Protein AF-A0A183HFD1-F1 (afdb_monomer_lite)

Secondary structure (DSSP, 8-state):
-EEEEEEETTEEEEEEEEEE----HHHHHHHTT--HHHHHHHHHHHHHHHHTSPSS-------SS--TT---HHHHHHHHHHHTT--------

Organism: NCBI:txid387005

Sequence (93 aa):
FRYVSRLSIRNSASHVILGTQQYKPTEFATNITLNLDNAWGILRCIIDHCMNQPPGKYLLLKDPNKDKNDKSELSRYLYDLLMYDVALHHFDI

InterPro domains:
  IPR007783 Eukaryotic translation initiation factor 3 subunit D [PF05091] (3-67)
  IPR007783 Eukaryotic translation initiation factor 3 subunit D [PTHR12399] (3-67)

Radius of gyration: 18.75 Å; chains: 1; bounding box: 41×29×45 Å

Foldseek 3Di:
DWDKDAPDPPDPPHIDTPDDDDDDPVVVCVVLPNDPVLVVVLVVVVVVVVVPDDDDDDDDDDDPPDDLPDCDPVVVSVSVVCVVRPPDPDDDD

pLDDT: mean 74.59, std 19.36, range [29.72, 95.31]

Structure (mmCIF, N/CA/C/O backbone):
data_AF-A0A183HFD1-F1
#
_entry.id   AF-A0A183HFD1-F1
#
loop_
_atom_site.group_PDB
_atom_site.id
_atom_site.type_symbol
_atom_site.label_atom_id
_atom_site.label_alt_id
_atom_site.label_comp_id
_atom_site.label_asym_id
_atom_site.label_entity_id
_atom_site.label_seq_id
_atom_site.pdbx_PDB_ins_code
_atom_site.Cartn_x
_atom_site.Cartn_y
_atom_site.Cartn_z
_atom_site.occupancy
_atom_site.B_iso_or_equiv
_atom_site.auth_seq_id
_atom_site.auth_comp_id
_atom_site.auth_asym_id
_atom_site.auth_atom_id
_atom_site.pdbx_PDB_model_num
ATOM 1 N N . PHE A 1 1 ? 10.853 0.651 -6.200 1.00 88.38 1 PHE A N 1
ATOM 2 C CA . PHE A 1 1 ? 10.284 0.008 -7.398 1.00 88.38 1 PHE A CA 1
ATOM 3 C C . PHE A 1 1 ? 11.374 -0.500 -8.321 1.00 88.38 1 PHE A C 1
ATOM 5 O O . PHE A 1 1 ? 12.461 0.069 -8.357 1.00 88.38 1 PHE A O 1
ATOM 12 N N . ARG A 1 2 ? 11.102 -1.593 -9.035 1.00 90.00 2 ARG A N 1
ATOM 13 C CA . ARG A 1 2 ? 11.941 -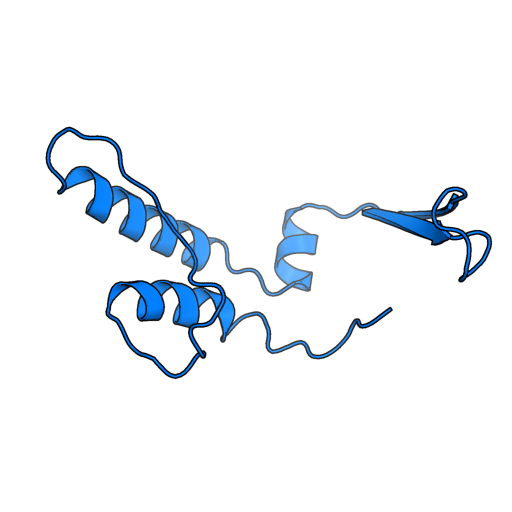2.082 -10.133 1.00 90.00 2 ARG A CA 1
ATOM 14 C C . ARG A 1 2 ? 11.087 -2.102 -11.388 1.00 90.00 2 ARG A C 1
ATOM 16 O O . ARG A 1 2 ? 9.981 -2.628 -11.344 1.00 90.00 2 ARG A O 1
ATOM 23 N N . TYR A 1 3 ? 11.607 -1.538 -12.465 1.00 93.88 3 TYR A N 1
ATOM 24 C CA . TYR A 1 3 ? 10.945 -1.539 -13.761 1.00 93.88 3 TYR A CA 1
ATOM 25 C C . TYR A 1 3 ? 11.430 -2.761 -14.532 1.00 93.88 3 TYR A C 1
ATOM 27 O O . TYR A 1 3 ? 12.631 -2.907 -14.772 1.00 93.88 3 TYR A O 1
ATOM 35 N N . VAL A 1 4 ? 10.512 -3.667 -14.860 1.00 93.56 4 VAL A N 1
ATOM 36 C CA . VAL A 1 4 ? 10.806 -4.928 -15.547 1.00 93.56 4 VAL A CA 1
ATOM 37 C C . VAL A 1 4 ? 9.987 -4.968 -16.823 1.00 93.56 4 VAL A C 1
ATOM 39 O O . VAL A 1 4 ? 8.783 -4.739 -16.784 1.00 93.56 4 VAL A O 1
ATOM 42 N N . SER A 1 5 ? 10.636 -5.272 -17.943 1.00 93.56 5 SER A N 1
ATOM 43 C CA . SER A 1 5 ? 9.970 -5.433 -19.234 1.00 93.56 5 SER A CA 1
ATOM 44 C C . SER A 1 5 ? 10.280 -6.795 -19.840 1.00 93.56 5 SER A C 1
ATOM 46 O O . SER A 1 5 ? 11.263 -7.451 -19.489 1.00 93.56 5 SER A O 1
ATOM 48 N N . ARG A 1 6 ? 9.415 -7.244 -20.746 1.00 94.38 6 ARG A N 1
ATOM 49 C CA . ARG A 1 6 ? 9.612 -8.474 -21.517 1.00 94.38 6 ARG A CA 1
ATOM 50 C C . ARG A 1 6 ? 10.640 -8.230 -22.615 1.00 94.38 6 ARG A C 1
ATOM 52 O O . ARG A 1 6 ? 10.642 -7.170 -23.231 1.00 94.38 6 ARG A O 1
ATOM 59 N N . LEU A 1 7 ? 11.472 -9.231 -22.907 1.00 90.56 7 LEU A N 1
ATOM 60 C CA . LEU A 1 7 ? 12.420 -9.154 -24.030 1.00 90.56 7 LEU A CA 1
ATOM 61 C C . LEU A 1 7 ? 11.713 -9.170 -25.392 1.00 90.56 7 LEU A C 1
ATOM 63 O O . LEU A 1 7 ? 12.188 -8.576 -26.352 1.00 90.56 7 LEU A O 1
ATOM 67 N N . SER A 1 8 ? 10.579 -9.863 -25.482 1.00 91.50 8 SER A N 1
ATOM 68 C CA . SER A 1 8 ? 9.723 -9.883 -26.664 1.00 91.50 8 SER A CA 1
ATOM 69 C C . SER A 1 8 ? 8.270 -9.832 -26.222 1.00 91.50 8 SER A C 1
ATOM 71 O O . SER A 1 8 ? 7.876 -10.537 -25.296 1.00 91.50 8 SER A O 1
ATOM 73 N N . ILE A 1 9 ? 7.456 -9.041 -26.920 1.00 87.19 9 ILE A N 1
ATOM 74 C CA . ILE A 1 9 ? 6.033 -8.832 -26.603 1.00 87.19 9 ILE A CA 1
ATOM 75 C C . ILE A 1 9 ? 5.265 -10.167 -26.586 1.00 87.19 9 ILE A C 1
ATOM 77 O O . ILE A 1 9 ? 4.327 -10.346 -25.815 1.00 87.19 9 ILE A O 1
ATOM 81 N N . ARG A 1 10 ? 5.696 -11.137 -27.403 1.00 89.19 10 ARG A N 1
ATOM 82 C CA . ARG A 1 10 ? 5.046 -12.449 -27.547 1.00 89.19 10 ARG A CA 1
ATOM 83 C C . ARG A 1 10 ? 5.564 -13.513 -26.576 1.00 89.19 10 ARG A C 1
ATOM 85 O O . ARG A 1 10 ? 4.940 -14.560 -26.460 1.00 89.19 10 ARG A O 1
ATOM 92 N N . ASN A 1 11 ? 6.689 -13.274 -25.901 1.00 88.12 11 ASN A N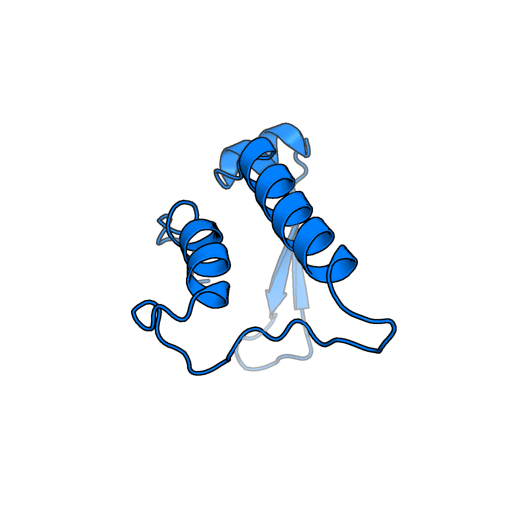 1
ATOM 93 C CA . ASN A 1 11 ? 7.310 -14.249 -25.008 1.00 88.12 11 ASN A CA 1
ATOM 94 C C . ASN A 1 11 ? 7.235 -13.773 -23.550 1.00 88.12 11 ASN A C 1
ATOM 9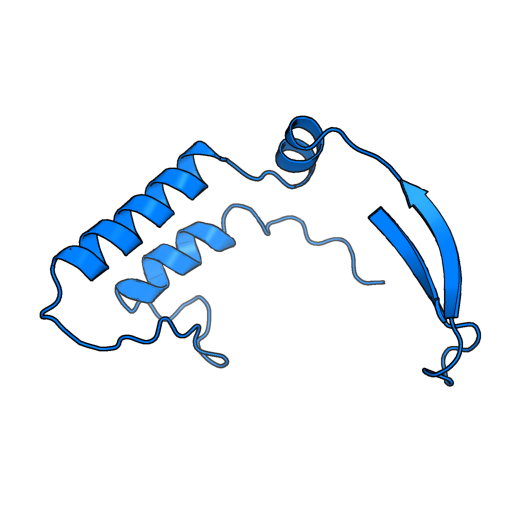6 O O . ASN A 1 11 ? 7.895 -12.812 -23.164 1.00 88.12 11 ASN A O 1
ATOM 100 N N . SER A 1 12 ? 6.453 -14.474 -22.729 1.00 88.69 12 SER A N 1
ATOM 101 C CA . SER A 1 12 ? 6.309 -14.193 -21.297 1.00 88.69 12 SER A CA 1
ATOM 102 C C . SER A 1 12 ? 7.398 -14.813 -20.425 1.00 88.69 12 SER A C 1
ATOM 104 O O . SER A 1 12 ? 7.404 -14.569 -19.226 1.00 88.69 12 SER A O 1
ATOM 106 N N . ALA A 1 13 ? 8.282 -15.650 -20.969 1.00 91.62 13 ALA A N 1
ATOM 107 C CA . ALA A 1 13 ? 9.280 -16.354 -20.165 1.00 91.62 13 ALA A CA 1
ATOM 108 C C . ALA A 1 13 ? 10.539 -15.513 -19.908 1.00 91.62 13 ALA A C 1
ATOM 110 O O . ALA A 1 13 ? 11.255 -15.752 -18.938 1.00 91.62 13 ALA A O 1
ATOM 111 N N . SER A 1 14 ? 10.821 -14.523 -20.757 1.00 91.75 14 SER A N 1
ATOM 112 C CA . SER A 1 14 ? 12.094 -13.799 -20.732 1.00 91.75 14 SER A CA 1
ATOM 113 C C . SER A 1 14 ? 11.899 -12.311 -20.437 1.00 91.75 14 SER A C 1
ATOM 115 O O . SER A 1 14 ? 11.232 -11.603 -21.193 1.00 91.75 14 SER A O 1
ATOM 117 N N . HIS A 1 15 ? 12.520 -11.833 -19.353 1.00 94.31 15 HIS A N 1
ATOM 118 C CA . HIS A 1 15 ? 12.379 -10.469 -18.838 1.00 94.31 15 HIS A CA 1
ATOM 119 C C . HIS A 1 15 ? 13.736 -9.801 -18.586 1.00 94.31 15 HIS A C 1
ATOM 121 O O . HIS A 1 15 ? 14.719 -10.473 -18.278 1.00 94.31 15 HIS A O 1
ATOM 127 N N . VAL A 1 16 ? 13.764 -8.471 -18.677 1.00 94.00 16 VAL A N 1
ATOM 128 C CA . VAL A 1 16 ? 14.924 -7.614 -18.409 1.00 94.00 16 VAL A CA 1
ATOM 129 C C . VAL A 1 16 ? 14.555 -6.505 -17.423 1.00 94.00 16 VAL A C 1
ATOM 131 O O . VAL A 1 16 ? 13.442 -5.978 -17.445 1.00 94.00 16 VAL A O 1
ATOM 134 N N . ILE A 1 17 ? 15.493 -6.151 -16.543 1.00 94.81 17 ILE A N 1
ATOM 135 C CA . ILE A 1 17 ? 15.345 -5.036 -15.602 1.00 94.81 17 ILE A CA 1
ATOM 136 C C . ILE A 1 17 ? 15.814 -3.761 -16.302 1.00 94.81 17 ILE A C 1
ATOM 138 O O . ILE A 1 17 ? 16.973 -3.663 -16.692 1.00 94.81 17 ILE A O 1
ATOM 142 N N . LEU A 1 18 ? 14.918 -2.787 -16.438 1.00 94.94 18 LEU A N 1
ATOM 143 C CA . LEU A 1 18 ? 15.203 -1.493 -17.063 1.00 94.94 18 LEU A CA 1
ATOM 144 C C . LEU A 1 18 ? 15.809 -0.494 -16.073 1.00 94.94 18 LEU A C 1
ATOM 146 O O . LEU A 1 18 ? 16.531 0.417 -16.462 1.00 94.94 18 LEU A O 1
ATOM 150 N N . GLY A 1 19 ? 15.524 -0.666 -14.784 1.00 95.00 19 GLY A N 1
ATOM 151 C CA . GLY A 1 19 ? 16.064 0.189 -13.740 1.00 95.00 19 GLY A CA 1
ATOM 152 C C . GLY A 1 19 ? 15.389 -0.016 -12.393 1.00 95.00 19 GLY A C 1
ATOM 153 O O . GLY A 1 19 ? 14.442 -0.797 -12.241 1.00 95.00 19 GLY A O 1
ATOM 154 N N . THR A 1 20 ? 15.883 0.709 -11.395 1.00 95.31 20 THR A N 1
ATOM 155 C CA . THR A 1 20 ? 15.349 0.692 -10.032 1.00 95.31 20 THR A CA 1
ATOM 156 C C . THR A 1 20 ? 15.172 2.107 -9.517 1.00 95.31 20 THR A C 1
ATOM 158 O O . THR A 1 20 ? 16.030 2.954 -9.744 1.00 95.31 20 THR A O 1
ATOM 161 N N . GLN A 1 21 ? 14.100 2.342 -8.772 1.00 94.25 21 GLN A N 1
ATOM 162 C CA . GLN A 1 21 ? 13.800 3.628 -8.161 1.00 94.25 21 GLN A CA 1
ATOM 163 C C . GLN A 1 21 ? 13.500 3.454 -6.679 1.00 94.25 21 GLN A C 1
ATOM 165 O O . GLN A 1 21 ? 12.790 2.524 -6.283 1.00 94.25 21 GLN A O 1
ATOM 170 N N . GLN A 1 22 ? 14.044 4.343 -5.859 1.00 93.44 22 GLN A N 1
ATOM 171 C CA . GLN A 1 22 ? 13.841 4.359 -4.416 1.00 93.44 22 GLN A CA 1
ATOM 172 C C . GLN A 1 22 ? 13.105 5.637 -4.024 1.00 93.44 22 GLN A C 1
ATOM 174 O O . GLN A 1 22 ? 13.392 6.706 -4.551 1.00 93.44 22 GLN A O 1
ATOM 179 N N . TYR A 1 23 ? 12.165 5.500 -3.097 1.00 91.44 23 TYR A N 1
ATOM 180 C CA . TYR A 1 23 ? 11.407 6.598 -2.512 1.00 91.44 23 TYR A CA 1
ATOM 181 C C . TYR A 1 23 ? 11.352 6.401 -1.008 1.00 91.44 23 TYR A C 1
ATOM 183 O O . TYR A 1 23 ? 11.330 5.257 -0.537 1.00 91.44 23 TYR A O 1
ATOM 191 N N . LYS A 1 24 ? 11.267 7.496 -0.250 1.00 93.19 24 LYS A N 1
ATOM 192 C CA . LYS A 1 24 ? 10.840 7.381 1.142 1.00 93.19 24 LYS A CA 1
ATOM 193 C C . LYS A 1 24 ? 9.357 6.991 1.161 1.00 93.19 24 LYS A C 1
ATOM 195 O O . LYS A 1 24 ? 8.588 7.557 0.384 1.00 93.19 24 LYS A O 1
ATOM 200 N N . PRO A 1 25 ? 8.924 6.061 2.029 1.00 89.75 25 PRO A N 1
ATOM 201 C CA . PRO A 1 25 ? 7.531 5.612 2.055 1.00 89.75 25 PRO A CA 1
ATOM 202 C C . PRO A 1 25 ? 6.513 6.744 2.241 1.00 89.75 25 PRO A C 1
ATOM 204 O O . PRO A 1 25 ? 5.453 6.719 1.627 1.00 89.75 25 PRO A O 1
ATOM 207 N N . THR A 1 26 ? 6.856 7.757 3.037 1.00 89.06 26 THR A N 1
ATOM 208 C CA . THR A 1 26 ? 6.010 8.934 3.274 1.00 89.06 26 THR A CA 1
ATOM 209 C C . THR A 1 26 ? 5.831 9.781 2.017 1.00 89.06 26 THR A C 1
ATOM 211 O O . THR A 1 26 ? 4.714 10.142 1.674 1.00 89.06 26 THR A O 1
ATOM 214 N N . GLU A 1 27 ? 6.917 10.045 1.290 1.00 89.69 27 GLU A N 1
ATOM 215 C CA . GLU A 1 27 ? 6.892 10.788 0.025 1.00 89.69 27 GLU A CA 1
ATOM 216 C C . GLU A 1 27 ? 6.122 10.011 -1.052 1.00 89.69 27 GLU A C 1
ATOM 218 O O . GLU A 1 27 ? 5.366 10.590 -1.829 1.00 89.69 27 GLU A O 1
ATOM 223 N N . PHE A 1 28 ? 6.277 8.685 -1.083 1.00 88.31 28 PHE A N 1
ATOM 224 C CA . PHE A 1 28 ? 5.539 7.839 -2.012 1.00 88.31 28 PHE A CA 1
ATOM 225 C C . PHE A 1 28 ? 4.033 7.835 -1.728 1.00 88.31 28 PHE A C 1
ATOM 227 O O . PHE A 1 28 ? 3.263 7.948 -2.676 1.00 88.31 28 PHE A O 1
ATOM 234 N N . ALA A 1 29 ? 3.620 7.765 -0.456 1.00 86.19 29 ALA A N 1
ATOM 235 C CA . ALA A 1 29 ? 2.211 7.844 -0.068 1.00 86.19 29 ALA A CA 1
ATOM 236 C C . ALA A 1 29 ? 1.561 9.138 -0.580 1.00 86.19 29 ALA A C 1
ATOM 238 O O . ALA A 1 29 ? 0.513 9.082 -1.216 1.00 86.19 29 ALA A O 1
ATOM 239 N N . THR A 1 30 ? 2.234 10.280 -0.413 1.00 88.44 30 THR A N 1
ATOM 240 C CA . THR A 1 30 ? 1.767 11.563 -0.954 1.00 88.44 30 THR A CA 1
ATOM 241 C C . THR A 1 30 ? 1.677 11.557 -2.482 1.00 88.44 30 THR A C 1
ATOM 243 O O . THR A 1 30 ? 0.705 12.065 -3.031 1.00 88.44 30 THR A O 1
ATOM 246 N N . ASN A 1 31 ? 2.648 10.963 -3.186 1.00 86.06 31 ASN A N 1
ATOM 247 C CA . ASN A 1 31 ? 2.650 10.911 -4.656 1.00 86.06 31 ASN A CA 1
ATOM 248 C C . ASN A 1 31 ? 1.488 10.095 -5.240 1.00 86.06 31 ASN A C 1
ATOM 250 O O . ASN A 1 31 ? 1.048 10.377 -6.351 1.00 86.06 31 ASN A O 1
ATOM 254 N N . ILE A 1 32 ? 0.997 9.092 -4.508 1.00 88.25 32 ILE A N 1
ATOM 255 C CA . ILE A 1 32 ? -0.185 8.307 -4.895 1.00 88.25 32 ILE A CA 1
ATOM 256 C C . ILE A 1 32 ? -1.476 8.834 -4.249 1.00 88.25 32 ILE A C 1
ATOM 258 O O . ILE A 1 32 ? -2.497 8.161 -4.313 1.00 88.25 32 ILE A O 1
ATOM 262 N N . THR A 1 33 ? -1.426 10.017 -3.625 1.00 86.81 33 THR A N 1
ATOM 263 C CA . THR A 1 33 ? -2.541 10.678 -2.916 1.00 86.81 33 THR A CA 1
ATOM 264 C C . THR A 1 33 ? -3.072 9.901 -1.698 1.00 86.81 33 THR A C 1
ATOM 266 O O . THR A 1 33 ? -4.027 10.318 -1.061 1.00 86.81 33 THR A O 1
ATOM 269 N N . LEU A 1 34 ? -2.386 8.842 -1.255 1.00 81.25 34 LEU A N 1
ATOM 270 C CA . LEU A 1 34 ? -2.832 8.017 -0.133 1.00 81.25 34 LEU A CA 1
ATOM 271 C C . LEU A 1 34 ? -2.882 8.812 1.180 1.00 81.25 34 LEU A C 1
ATOM 273 O O . LEU A 1 34 ? -1.849 9.174 1.752 1.00 81.25 34 LEU A O 1
ATOM 277 N N . ASN A 1 35 ? -4.090 8.981 1.717 1.00 83.06 35 ASN A N 1
ATOM 278 C CA . ASN A 1 35 ? -4.305 9.567 3.036 1.00 83.06 35 ASN A CA 1
ATOM 279 C C . ASN A 1 35 ? -4.265 8.491 4.141 1.00 83.06 35 ASN A C 1
ATOM 281 O O . ASN A 1 35 ? -5.154 7.642 4.246 1.00 83.06 35 ASN A O 1
ATOM 285 N N . LEU A 1 36 ? -3.240 8.550 4.999 1.00 81.69 36 LEU A N 1
ATOM 286 C CA . LEU A 1 36 ? -3.045 7.587 6.089 1.00 81.69 36 LEU A CA 1
ATOM 287 C C . LEU A 1 36 ? -4.129 7.669 7.170 1.00 81.69 36 LEU A C 1
ATOM 289 O O . LEU A 1 36 ? -4.520 6.628 7.694 1.00 81.69 36 LEU A O 1
ATOM 293 N N . ASP A 1 37 ? -4.645 8.858 7.481 1.00 85.25 37 ASP A N 1
ATOM 294 C CA . ASP A 1 37 ? -5.712 9.016 8.476 1.00 85.25 37 ASP A CA 1
ATOM 295 C C . ASP A 1 37 ? -7.008 8.362 7.985 1.00 85.25 37 ASP A C 1
ATOM 297 O O . ASP A 1 37 ? -7.681 7.658 8.740 1.00 85.25 37 ASP A O 1
ATOM 301 N N . ASN A 1 38 ? -7.311 8.513 6.690 1.00 79.25 38 ASN A N 1
ATOM 302 C CA . ASN A 1 38 ? -8.436 7.830 6.052 1.00 79.25 38 ASN A CA 1
ATOM 303 C C . ASN A 1 38 ? -8.255 6.301 6.088 1.00 79.25 38 ASN A C 1
ATOM 305 O O . ASN A 1 38 ? -9.150 5.568 6.513 1.00 79.25 38 ASN A O 1
ATOM 309 N N . ALA A 1 39 ? -7.064 5.811 5.726 1.00 79.00 39 ALA A N 1
ATOM 310 C CA . ALA A 1 39 ? -6.752 4.383 5.757 1.00 79.00 39 ALA A CA 1
ATOM 311 C C . ALA A 1 39 ? -6.911 3.777 7.167 1.00 79.00 39 ALA A C 1
ATOM 313 O O . ALA A 1 39 ? -7.501 2.703 7.322 1.00 79.00 39 ALA A O 1
ATOM 314 N N . TRP A 1 40 ? -6.447 4.479 8.206 1.00 84.50 40 TRP A N 1
ATOM 315 C CA . TRP A 1 40 ? -6.629 4.063 9.600 1.00 84.50 40 TRP A CA 1
ATOM 316 C C . TRP A 1 40 ? -8.087 4.128 10.059 1.00 84.50 40 TRP A C 1
ATOM 318 O O . TRP A 1 40 ? -8.533 3.235 10.785 1.00 84.50 40 TRP A O 1
ATOM 328 N N . GLY A 1 41 ? -8.841 5.142 9.625 1.00 82.69 41 GLY A N 1
ATOM 329 C CA . GLY A 1 41 ? -10.271 5.264 9.910 1.00 82.69 41 GLY A CA 1
ATOM 330 C C . GLY A 1 41 ? -11.068 4.073 9.378 1.00 82.69 41 GLY A C 1
ATOM 331 O O . GLY A 1 41 ? -11.878 3.485 10.098 1.00 82.69 41 GLY A O 1
ATOM 332 N N . ILE A 1 42 ? -10.778 3.644 8.151 1.00 78.38 42 ILE A N 1
ATOM 333 C CA . ILE A 1 42 ? -11.461 2.500 7.539 1.00 78.38 42 ILE A CA 1
ATOM 334 C C . ILE A 1 42 ? -11.046 1.184 8.187 1.00 78.38 42 ILE A C 1
ATOM 336 O O . ILE A 1 42 ? -11.900 0.339 8.458 1.00 78.38 42 ILE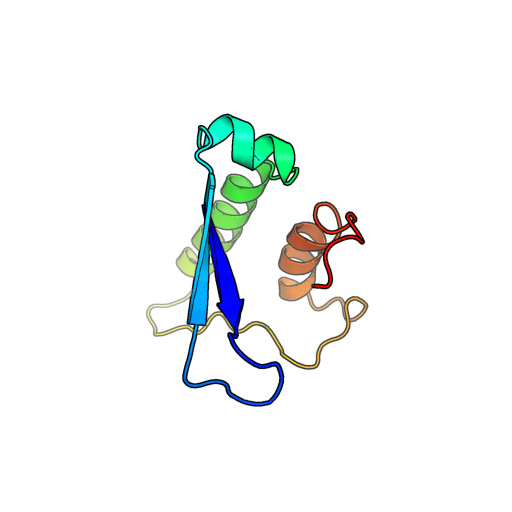 A O 1
ATOM 340 N N . LEU A 1 43 ? -9.761 1.019 8.508 1.00 82.38 43 LEU A N 1
ATOM 341 C CA . LEU A 1 43 ? -9.303 -0.150 9.253 1.00 82.38 43 LEU A CA 1
ATOM 342 C C . LEU A 1 43 ? -10.046 -0.281 10.589 1.00 82.38 43 LEU A C 1
ATOM 344 O O . LEU A 1 43 ? -10.497 -1.372 10.935 1.00 82.38 43 LEU A O 1
ATOM 348 N N . ARG A 1 44 ? -10.208 0.827 11.321 1.00 85.06 44 ARG A N 1
ATOM 349 C CA . ARG A 1 44 ? -10.962 0.837 12.577 1.00 85.06 44 ARG A CA 1
ATOM 350 C C . ARG A 1 44 ? -12.419 0.440 12.369 1.00 85.06 44 ARG A C 1
ATOM 352 O O . ARG A 1 44 ? -12.896 -0.425 13.090 1.00 85.06 44 ARG A O 1
ATOM 359 N N . CYS A 1 45 ? -13.076 0.973 11.340 1.00 83.75 45 CYS A N 1
ATOM 360 C CA . CYS A 1 45 ? -14.447 0.594 10.994 1.00 83.75 45 CYS A CA 1
ATOM 361 C C . CYS A 1 45 ? -14.596 -0.924 10.761 1.00 83.75 45 CYS A C 1
ATOM 363 O O . CYS A 1 45 ? -15.519 -1.544 11.291 1.00 83.75 45 CYS A O 1
ATOM 365 N N . ILE A 1 46 ? -13.659 -1.545 10.036 1.00 80.75 46 ILE A N 1
ATOM 366 C CA . ILE A 1 46 ? -13.664 -2.998 9.797 1.00 80.75 46 ILE A CA 1
ATOM 367 C C . ILE A 1 46 ? -13.435 -3.774 11.101 1.00 80.75 46 ILE A C 1
ATOM 369 O O . ILE A 1 46 ? -14.126 -4.758 11.359 1.00 80.75 46 ILE A O 1
ATOM 373 N N . ILE A 1 47 ? -12.481 -3.344 11.933 1.00 85.06 47 ILE A N 1
ATOM 374 C CA . ILE A 1 47 ? -12.195 -3.993 13.221 1.00 85.06 47 ILE A CA 1
ATOM 375 C C . ILE A 1 47 ? -13.418 -3.930 14.136 1.00 85.06 47 ILE A C 1
ATOM 377 O O . ILE A 1 47 ? -13.816 -4.958 14.681 1.00 85.06 47 ILE A O 1
ATOM 381 N N . ASP A 1 48 ? -14.031 -2.756 14.271 1.00 83.12 48 ASP A N 1
ATOM 382 C CA . ASP A 1 48 ? -15.209 -2.556 15.111 1.00 83.12 48 ASP A CA 1
ATOM 383 C C . ASP A 1 48 ? -16.377 -3.424 14.613 1.00 83.12 48 ASP A C 1
ATOM 385 O O . ASP A 1 48 ? -17.081 -4.045 15.410 1.00 83.12 48 ASP A O 1
ATOM 389 N N . HIS A 1 49 ? -16.543 -3.563 13.293 1.00 80.81 49 HIS A N 1
ATOM 390 C CA . HIS A 1 49 ? -17.529 -4.474 12.716 1.00 80.81 49 HIS A CA 1
ATOM 391 C C . HIS A 1 49 ? -17.255 -5.939 13.081 1.00 80.81 49 HIS A C 1
ATOM 393 O O . HIS A 1 49 ? -18.171 -6.629 13.526 1.00 80.81 49 HIS A O 1
ATOM 399 N N . CYS A 1 50 ? -16.010 -6.404 12.939 1.00 81.69 50 CYS A N 1
ATOM 400 C CA . CYS A 1 50 ? -15.606 -7.772 13.272 1.00 81.69 50 CYS A CA 1
ATOM 401 C C . CYS A 1 50 ? -15.752 -8.087 14.768 1.00 81.69 50 CYS A C 1
ATOM 403 O O . CYS A 1 50 ? -16.154 -9.194 15.114 1.00 81.69 50 CYS A O 1
ATOM 405 N N . MET A 1 51 ? -15.457 -7.128 15.651 1.00 87.94 51 MET A N 1
ATOM 406 C CA . MET A 1 51 ? -15.585 -7.297 17.105 1.00 87.94 51 MET A CA 1
ATOM 407 C C . MET A 1 51 ? -17.041 -7.434 17.562 1.00 87.94 51 MET A C 1
ATOM 409 O O . MET A 1 51 ? -17.308 -8.073 18.576 1.00 87.94 51 MET A O 1
ATOM 413 N N . ASN A 1 52 ? -17.981 -6.865 16.805 1.00 87.38 52 ASN A N 1
ATOM 414 C CA . ASN A 1 52 ? -19.413 -6.985 17.072 1.00 87.38 52 ASN A CA 1
ATOM 415 C C . ASN A 1 52 ? -20.020 -8.308 16.571 1.00 87.38 52 ASN A C 1
ATOM 417 O O . ASN A 1 52 ? -21.182 -8.589 16.863 1.00 87.38 52 ASN A O 1
ATOM 421 N N . GLN A 1 53 ? -19.276 -9.115 15.808 1.00 81.75 53 GLN A N 1
ATOM 422 C CA . GLN A 1 53 ? -19.769 -10.398 15.313 1.00 81.75 53 GLN A CA 1
ATOM 423 C C . GLN A 1 53 ? -19.550 -11.526 16.339 1.00 81.75 53 GLN A C 1
ATOM 425 O O . GLN A 1 53 ? -18.573 -11.507 17.090 1.00 81.75 53 GLN A O 1
ATOM 430 N N . PRO A 1 54 ? -20.423 -12.550 16.372 1.00 90.12 54 PRO A N 1
ATOM 431 C CA . PRO A 1 54 ? -20.226 -13.716 17.230 1.00 90.12 54 PRO A CA 1
ATOM 432 C C . PRO A 1 54 ? -18.943 -14.486 16.861 1.00 90.12 54 PRO A C 1
ATOM 434 O O . PRO A 1 54 ? -18.430 -14.355 15.746 1.00 90.12 54 PRO A O 1
ATOM 437 N N . PRO A 1 55 ? -18.406 -15.329 17.757 1.00 86.56 55 PRO A N 1
ATOM 438 C CA . PRO A 1 55 ? -17.213 -16.115 17.458 1.00 86.56 55 PRO A CA 1
ATOM 439 C C . PRO A 1 55 ? -17.456 -17.035 16.253 1.00 86.56 55 PRO A C 1
ATOM 441 O O . PRO A 1 55 ? -18.379 -17.848 16.241 1.00 86.56 55 PRO A O 1
ATOM 444 N N . GLY A 1 56 ? -16.615 -16.903 15.228 1.00 88.81 56 GLY A N 1
ATOM 445 C CA . GLY A 1 56 ? -16.775 -17.604 13.959 1.00 88.81 56 GLY A CA 1
ATOM 446 C C . GLY A 1 56 ? -15.660 -17.275 12.970 1.00 88.81 56 GLY A C 1
ATOM 447 O O . GLY A 1 56 ? -14.751 -16.501 13.267 1.00 88.81 56 GLY A O 1
ATOM 448 N N . LYS A 1 57 ? -15.714 -17.887 11.785 1.00 87.19 57 LYS A N 1
ATOM 449 C CA . LYS A 1 57 ? -14.813 -17.578 10.665 1.00 87.19 57 LYS A CA 1
ATOM 450 C C . LYS A 1 57 ? -15.561 -16.702 9.665 1.00 87.19 57 LYS A C 1
ATOM 452 O O . LYS A 1 57 ? -16.638 -17.085 9.219 1.00 87.19 57 LYS A O 1
ATOM 457 N N . TYR A 1 58 ? -14.966 -15.573 9.295 1.00 82.88 58 TYR A N 1
ATOM 458 C CA . TYR A 1 58 ? -15.554 -14.590 8.383 1.00 82.88 58 TYR A CA 1
ATOM 459 C C . TYR A 1 58 ? -14.678 -14.406 7.142 1.00 82.88 58 TYR A C 1
ATOM 461 O O . TYR A 1 58 ? -13.465 -14.615 7.195 1.00 82.88 58 TYR A O 1
ATOM 469 N N . LEU A 1 59 ? -15.296 -14.010 6.028 1.00 79.12 59 LEU A N 1
ATOM 470 C CA . LEU A 1 59 ? -14.621 -13.712 4.767 1.00 79.12 59 LEU A CA 1
ATOM 471 C C . LEU A 1 59 ? -14.942 -12.277 4.353 1.00 79.12 59 LEU A C 1
ATOM 473 O O . LEU A 1 59 ? -16.101 -11.944 4.115 1.00 79.12 59 LEU A O 1
ATOM 477 N N . LEU A 1 60 ? -13.907 -11.450 4.225 1.00 80.12 60 LEU A N 1
ATOM 478 C CA . LEU A 1 60 ? -14.025 -10.144 3.591 1.00 80.12 60 LEU A CA 1
ATOM 479 C C . LEU A 1 60 ? -13.808 -10.333 2.084 1.00 80.12 60 LEU A C 1
ATOM 481 O O . LEU A 1 60 ? -12.685 -10.578 1.644 1.00 80.12 60 LEU A O 1
ATOM 485 N N . LEU A 1 61 ? -14.886 -10.281 1.301 1.00 75.81 61 LEU A N 1
ATOM 486 C CA . LEU A 1 61 ? -14.843 -10.491 -0.146 1.00 75.81 61 LEU A CA 1
ATOM 487 C C . LEU A 1 61 ? -15.138 -9.186 -0.885 1.00 75.81 61 LEU A C 1
ATOM 489 O O . LEU A 1 61 ? -16.183 -8.569 -0.679 1.00 75.81 61 LEU A O 1
ATOM 493 N N . LYS A 1 62 ? -14.247 -8.806 -1.803 1.00 71.88 62 LYS A N 1
ATOM 494 C CA . LYS A 1 62 ? -14.552 -7.796 -2.818 1.00 71.88 62 LYS A CA 1
ATOM 495 C C . LYS A 1 62 ? -15.302 -8.477 -3.957 1.00 71.88 62 LYS A C 1
ATOM 497 O O . LYS A 1 62 ? -14.762 -9.378 -4.595 1.00 71.88 62 LYS A O 1
ATOM 502 N N . ASP A 1 63 ? -16.520 -8.027 -4.229 1.00 74.50 63 ASP A N 1
ATOM 503 C CA . ASP A 1 63 ? -17.328 -8.565 -5.322 1.00 74.50 63 ASP A CA 1
ATOM 504 C C . ASP A 1 63 ? -16.680 -8.243 -6.689 1.00 74.50 63 ASP A C 1
ATOM 506 O O . ASP A 1 63 ? -16.397 -7.070 -6.972 1.00 74.50 63 ASP A O 1
ATOM 510 N N . PRO A 1 64 ? -16.390 -9.245 -7.541 1.00 74.19 64 PRO A N 1
ATOM 511 C CA . PRO A 1 64 ? -15.756 -9.027 -8.838 1.00 74.19 64 PRO A CA 1
ATOM 512 C C . PRO A 1 64 ? -16.634 -8.247 -9.825 1.00 74.19 64 PRO A C 1
ATOM 514 O O . PRO A 1 64 ? -16.083 -7.472 -10.603 1.00 74.19 64 PRO A O 1
ATOM 517 N N . ASN A 1 65 ? -17.960 -8.404 -9.762 1.00 76.19 65 ASN A N 1
ATOM 518 C CA . ASN A 1 65 ? -18.903 -7.926 -10.780 1.00 76.19 65 ASN A CA 1
ATOM 519 C C . ASN A 1 65 ? -19.723 -6.714 -10.336 1.00 76.19 65 ASN A C 1
ATOM 521 O O . ASN A 1 65 ? -20.447 -6.130 -11.138 1.00 76.19 65 ASN A O 1
ATOM 525 N N . LYS A 1 66 ? -19.646 -6.345 -9.058 1.00 62.91 66 LYS A N 1
ATOM 526 C CA . LYS A 1 66 ? -20.401 -5.216 -8.529 1.00 62.91 66 LYS A CA 1
ATOM 527 C C . LYS A 1 66 ? -19.855 -3.896 -9.066 1.00 62.91 66 LYS A C 1
ATOM 529 O O . LYS A 1 66 ? -18.706 -3.515 -8.811 1.00 62.91 66 LYS A O 1
ATOM 534 N N . ASP A 1 67 ? -20.707 -3.209 -9.817 1.00 54.78 67 ASP A N 1
ATOM 535 C CA . ASP A 1 67 ? -20.454 -1.864 -10.313 1.00 54.78 67 ASP A CA 1
ATOM 536 C C . ASP A 1 67 ? -20.417 -0.852 -9.165 1.00 54.78 67 ASP A C 1
ATOM 538 O O . ASP A 1 67 ? -21.124 -0.985 -8.163 1.00 54.78 67 ASP A O 1
ATOM 542 N N . LYS A 1 68 ? -19.640 0.222 -9.353 1.00 53.41 68 LYS A N 1
ATOM 543 C CA . LYS A 1 68 ? -19.451 1.328 -8.389 1.00 53.41 68 LYS A CA 1
ATOM 544 C C . LYS A 1 68 ? -20.753 2.006 -7.924 1.00 53.41 68 LYS A C 1
ATOM 546 O O . LYS A 1 68 ? -20.732 2.775 -6.969 1.00 53.41 68 LYS A O 1
ATOM 551 N N . ASN A 1 69 ? -21.873 1.726 -8.587 1.00 51.22 69 ASN A N 1
ATOM 552 C CA . ASN A 1 69 ? -23.176 2.332 -8.328 1.00 51.22 69 ASN A CA 1
ATOM 553 C C . ASN A 1 69 ? -24.076 1.511 -7.386 1.00 51.22 69 ASN A C 1
ATOM 555 O O . ASN A 1 69 ? -25.103 2.028 -6.945 1.00 51.22 69 ASN A O 1
ATOM 559 N N . ASP A 1 70 ? -23.719 0.264 -7.055 1.00 50.38 70 ASP A N 1
ATOM 560 C CA . ASP A 1 70 ? -24.531 -0.576 -6.170 1.00 50.38 70 ASP A CA 1
ATOM 561 C C . ASP A 1 70 ? -24.160 -0.350 -4.690 1.00 50.38 70 ASP A C 1
ATOM 563 O O . ASP A 1 70 ? -23.161 -0.860 -4.170 1.00 50.38 70 ASP A O 1
ATOM 567 N N . LYS A 1 71 ? -24.982 0.468 -4.021 1.00 48.59 71 LYS A N 1
ATOM 568 C CA . LYS A 1 71 ? -24.808 0.990 -2.655 1.00 48.59 71 LYS A CA 1
ATOM 569 C C . LYS A 1 71 ? -25.246 0.004 -1.564 1.00 48.59 71 LYS A C 1
ATOM 571 O O . LYS A 1 71 ? -25.982 0.383 -0.654 1.00 48.59 71 LYS A O 1
ATOM 576 N N . SER A 1 72 ? -24.793 -1.246 -1.600 1.00 51.28 72 SER A N 1
ATOM 577 C CA . SER A 1 72 ? -24.864 -2.064 -0.377 1.00 51.28 72 SER A CA 1
ATOM 578 C C . SER A 1 72 ? -24.019 -1.418 0.729 1.00 51.28 72 SER A C 1
ATOM 580 O O . SER A 1 72 ? -22.939 -0.902 0.441 1.00 51.28 72 SER A O 1
ATOM 582 N N . GLU A 1 73 ? -24.489 -1.435 1.979 1.00 52.25 73 GLU A N 1
ATOM 583 C CA . GLU A 1 73 ? -23.887 -0.674 3.090 1.00 52.25 73 GLU A CA 1
ATOM 584 C C . GLU A 1 73 ? -22.381 -0.919 3.267 1.00 52.25 73 GLU A C 1
ATOM 586 O O . GLU A 1 73 ? -21.634 0.030 3.477 1.00 52.25 73 GLU A O 1
ATOM 591 N N . LEU A 1 74 ? -21.908 -2.156 3.080 1.00 53.22 74 LEU A N 1
ATOM 592 C CA . LEU A 1 74 ? -20.481 -2.492 3.184 1.00 53.22 74 LEU A CA 1
ATOM 593 C C . LEU A 1 74 ? -19.659 -2.081 1.954 1.00 53.22 74 LEU A C 1
ATOM 595 O O . LEU A 1 74 ? -18.478 -1.762 2.088 1.00 53.22 74 LEU A O 1
ATOM 599 N N . SER A 1 75 ? -20.260 -2.040 0.759 1.00 46.88 75 SER A N 1
ATOM 600 C CA . SER A 1 75 ? -19.544 -1.564 -0.428 1.00 46.88 75 SER A CA 1
ATOM 601 C C . SER A 1 75 ? -19.441 -0.039 -0.455 1.00 46.88 75 SER A C 1
ATOM 603 O O . SER A 1 75 ? -18.442 0.457 -0.958 1.00 46.88 75 SER A O 1
ATOM 605 N N . ARG A 1 76 ? -20.364 0.718 0.166 1.00 50.47 76 ARG A N 1
ATOM 606 C CA . ARG A 1 76 ? -20.212 2.182 0.337 1.00 50.47 76 ARG A CA 1
ATOM 607 C C . ARG A 1 76 ? -18.900 2.559 1.032 1.00 50.47 76 ARG A C 1
ATOM 609 O O . ARG A 1 76 ? -18.219 3.450 0.543 1.00 50.47 76 ARG A O 1
ATOM 616 N N . TYR A 1 77 ? -18.501 1.845 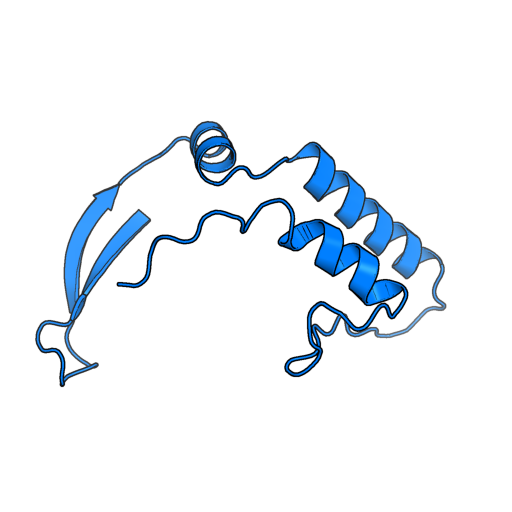2.088 1.00 52.84 77 TYR A N 1
ATOM 617 C CA . TYR A 1 77 ? -17.239 2.112 2.796 1.00 52.84 77 TYR A CA 1
ATOM 618 C C . TYR A 1 77 ? -15.991 1.798 1.956 1.00 52.84 77 TYR A C 1
ATOM 620 O O . TYR A 1 77 ? -14.991 2.503 2.042 1.00 52.84 77 TYR A O 1
ATOM 628 N N . LEU A 1 78 ? -16.051 0.767 1.107 1.00 52.59 78 LEU A N 1
ATOM 629 C CA . LEU A 1 78 ? -14.963 0.417 0.186 1.00 52.59 78 LEU A CA 1
ATOM 630 C C . LEU A 1 78 ? -14.935 1.301 -1.075 1.00 52.59 78 LEU A C 1
ATOM 632 O O . LEU A 1 78 ? -13.868 1.507 -1.648 1.00 52.59 78 LEU A O 1
ATOM 636 N N . TYR A 1 79 ? -16.080 1.834 -1.515 1.00 51.53 79 TYR A N 1
ATOM 637 C CA . TYR A 1 79 ? -16.166 2.740 -2.663 1.00 51.53 79 TYR A CA 1
ATOM 638 C C . TYR A 1 79 ? -15.766 4.175 -2.306 1.00 51.53 79 TYR A C 1
ATOM 640 O O . TYR A 1 79 ? -15.037 4.776 -3.095 1.00 51.53 79 TYR A O 1
ATOM 648 N N . ASP A 1 80 ? -16.123 4.689 -1.122 1.00 46.62 80 ASP A N 1
ATOM 649 C CA . ASP A 1 80 ? -15.595 5.974 -0.627 1.00 46.62 80 ASP A CA 1
ATOM 650 C C . ASP A 1 80 ? -14.060 5.919 -0.450 1.00 46.62 80 ASP A C 1
ATOM 652 O O . ASP A 1 80 ? -13.375 6.914 -0.683 1.00 46.62 80 ASP A O 1
ATOM 656 N N . LEU A 1 81 ? -13.500 4.735 -0.149 1.00 50.03 81 LEU A N 1
ATOM 657 C CA . LEU A 1 81 ? -12.054 4.487 -0.043 1.00 50.03 81 LEU A CA 1
ATOM 658 C C . LEU A 1 81 ? -11.309 4.485 -1.393 1.00 50.03 81 LEU A C 1
ATOM 660 O O . LEU A 1 81 ? -10.118 4.776 -1.428 1.00 50.03 81 LEU A O 1
ATOM 664 N N . LEU A 1 82 ? -11.971 4.142 -2.502 1.00 49.09 82 LEU A N 1
ATOM 665 C CA . LEU A 1 82 ? -11.312 3.963 -3.807 1.00 49.09 82 LEU A CA 1
ATOM 666 C C . LEU A 1 82 ? -11.633 5.068 -4.823 1.00 49.09 82 LEU A C 1
ATOM 668 O O . LEU A 1 82 ? -10.831 5.307 -5.724 1.00 49.09 82 LEU A O 1
ATOM 672 N N . MET A 1 83 ? -12.784 5.743 -4.718 1.00 48.53 83 MET A N 1
ATOM 673 C CA . MET A 1 83 ? -13.179 6.772 -5.693 1.00 48.53 83 MET A CA 1
ATOM 674 C C . MET A 1 83 ? -12.506 8.131 -5.477 1.00 48.53 83 MET A C 1
ATOM 676 O O . MET A 1 83 ? -12.369 8.858 -6.457 1.00 48.53 83 MET A O 1
ATOM 680 N N . TYR A 1 84 ? -12.053 8.471 -4.263 1.00 44.50 84 TYR A N 1
ATOM 681 C CA . TYR A 1 84 ? -11.348 9.742 -4.038 1.00 44.50 84 TYR A CA 1
ATOM 682 C C . TYR A 1 84 ? -9.847 9.697 -4.381 1.00 44.50 84 TYR A C 1
ATOM 684 O O . TYR A 1 84 ? -9.309 10.735 -4.753 1.00 44.50 84 TYR A O 1
ATOM 692 N N . ASP A 1 85 ? -9.199 8.523 -4.366 1.00 43.31 85 ASP A N 1
ATOM 693 C CA . ASP A 1 85 ? -7.751 8.406 -4.647 1.00 43.31 85 ASP A CA 1
ATOM 694 C C . ASP A 1 85 ? -7.404 7.883 -6.054 1.00 43.31 85 ASP A C 1
ATOM 696 O O . ASP A 1 85 ? -6.319 8.153 -6.566 1.00 43.31 85 ASP A O 1
ATOM 700 N N . VAL A 1 86 ? -8.325 7.205 -6.754 1.00 42.16 86 VAL A N 1
ATOM 701 C CA . VAL A 1 86 ? -8.112 6.736 -8.144 1.00 42.16 86 VAL A CA 1
ATOM 702 C C . VAL A 1 86 ? -8.797 7.670 -9.150 1.00 42.16 86 VAL A C 1
ATOM 704 O O . VAL A 1 86 ? -9.477 7.244 -10.081 1.00 42.16 86 VAL A O 1
ATOM 707 N N . ALA A 1 87 ? -8.624 8.978 -8.959 1.00 37.06 87 ALA A N 1
ATOM 708 C CA . ALA A 1 87 ? -8.867 9.984 -9.995 1.00 37.06 87 ALA A CA 1
ATOM 709 C C . ALA A 1 87 ? -7.605 10.277 -10.837 1.00 37.06 87 ALA A C 1
ATOM 711 O O . ALA A 1 87 ? -7.598 11.217 -11.628 1.00 37.06 87 ALA A O 1
ATOM 712 N N . LEU A 1 88 ? -6.547 9.461 -10.729 1.00 38.88 88 LEU A N 1
ATOM 713 C CA . LEU A 1 88 ? -5.406 9.489 -11.648 1.00 38.88 88 LEU A CA 1
ATOM 714 C C . LEU A 1 88 ? -5.533 8.384 -12.699 1.00 38.88 88 LEU A C 1
ATOM 716 O O . LEU A 1 88 ? -4.922 7.320 -12.644 1.00 38.88 88 LEU A O 1
ATOM 720 N N . HIS A 1 89 ? -6.344 8.707 -13.700 1.00 41.22 89 HIS A N 1
ATOM 721 C CA . HIS A 1 89 ? -6.248 8.187 -15.057 1.00 41.22 89 HIS A CA 1
ATOM 722 C C . HIS A 1 89 ? -4.866 8.526 -15.653 1.00 41.22 89 HIS A C 1
ATOM 724 O O . HIS A 1 89 ? -4.727 9.476 -16.417 1.00 41.22 89 HIS A O 1
ATOM 730 N N . HIS A 1 90 ? -3.824 7.777 -15.308 1.00 38.19 90 HIS A N 1
ATOM 731 C CA . HIS A 1 90 ? -2.656 7.591 -16.170 1.00 38.19 90 HIS A CA 1
ATOM 732 C C . HIS A 1 90 ? -1.754 6.545 -15.539 1.00 38.19 90 HIS A C 1
ATOM 734 O O . HIS A 1 90 ? -1.141 6.824 -14.523 1.00 38.19 90 HIS A O 1
ATOM 740 N N . PHE A 1 91 ? -1.737 5.347 -16.105 1.00 29.72 91 PHE A N 1
ATOM 741 C CA . PHE A 1 91 ? -0.556 4.515 -16.353 1.00 29.72 91 PHE A CA 1
ATOM 742 C C . PHE A 1 91 ? -1.076 3.135 -16.767 1.00 29.72 91 PHE A C 1
ATOM 744 O O . PHE A 1 91 ? -0.965 2.149 -16.047 1.00 29.72 91 PHE A O 1
ATOM 751 N N . ASP A 1 92 ? -1.691 3.104 -17.950 1.00 30.25 92 ASP A N 1
ATOM 752 C CA . ASP A 1 92 ? -1.525 1.954 -18.830 1.00 30.25 92 ASP A CA 1
ATOM 753 C C . ASP A 1 92 ? -0.105 2.054 -19.401 1.00 30.25 92 ASP A C 1
ATOM 755 O O . ASP A 1 92 ? 0.214 3.067 -20.029 1.00 30.25 92 ASP A O 1
ATOM 759 N N . ILE A 1 93 ? 0.739 1.060 -19.096 1.00 37.09 93 ILE A N 1
ATOM 760 C CA . ILE A 1 93 ? 1.819 0.426 -19.892 1.00 37.09 93 ILE A CA 1
ATOM 761 C C . ILE A 1 93 ? 2.598 -0.520 -18.968 1.00 37.09 93 ILE A C 1
ATOM 763 O O . ILE A 1 93 ? 3.103 -0.059 -17.919 1.00 37.09 93 ILE A O 1
#

=== Feature glossary ===
The record interleaves many kinds of information about one protein. Here is each kind framed as the question it answers.

Q: What does the local fold look like, residue by residue?
A: The Foldseek 3Di string encodes local tertiary geometry as a 20-letter alphabet — one character per residue — derived from the relative positions of nearby Cα atoms. Unlike the amino-acid sequence, 3Di is a direct function of the 3D structure, so two proteins with the same fold have similar 3Di strings even at low sequence identity.

Q: Which residues are in helices, strands, or loops?
A: The SS8 string is DSSP's per-residue secondary-structure call. α-helix (H) means an i→i+4 H-bond ladder; β-strand (E) means the residue participates in a β-sheet; 3₁₀ (G) and π (I) are tighter and wider helices; T/S are turns/bends; '-' is loop.

Q: How big and how compact is the whole molecule?
A: Radius of gyration (Rg) is the root-mean-square distance of Cα atoms from their centroid — a single number for overall size and compactness. A globular domain of N residues has Rg ≈ 2.2·N^0.38 Å; an extended or disordered chain has a much larger Rg. The Cα contact count is the number of residue pairs whose Cα atoms are within 8 Å and are more than four positions apart in sequence — a standard proxy for tertiary packing density. The bounding box is the smallest axis-aligned box enclosing all Cα atoms.

Q: Where is each backbone atom in 3D?
A: Structure coordinates are given as an mmCIF _atom_site loop: one row per atom with element, residue name, chain id, sequence number, and x/y/z position in Å. Only the four main-chain atoms per residue are included here; side chains are omitted to keep the record compact.

Q: What is the amino-acid chain?
A: Primary structure: the covalent order of the twenty standard amino acids along the backbone. Two proteins with the same sequence will (almost always) fold to the same structure; two with 30% identity often share a fold but not the details.

Q: What if only a Cα trace is available?
A: Three-state secondary structure (P-SEA) collapses the eight DSSP classes into helix (a), strand (b), and coil (c). P-SEA assigns these from Cα geometry alone — distances and angles — without requiring backbone oxygens, so it works on any Cα trace.

Q: What family and function is it annotated with?
A: Database cross-references. InterPro integrates a dozen domain/family signature databases into unified entries with residue-range hits. GO terms attach function/process/location labels with evidence codes. CATH codes position the fold in a four-level structural taxonomy. Organism is the NCBI-taxonomy species name.

Q: How confident is the AlphaFold model at each residue?
A: pLDDT is the predicted lDDT-Cα sc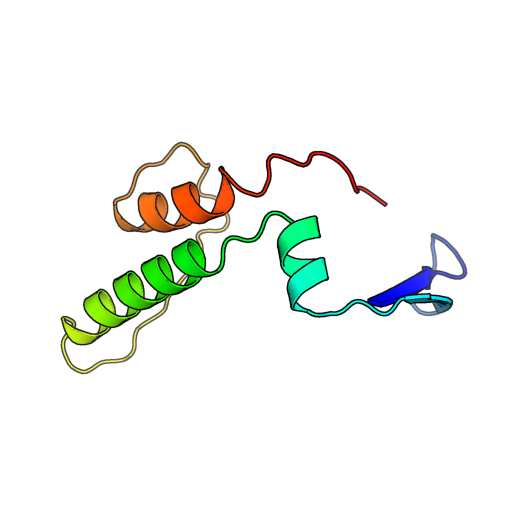ore: AlphaFold's confidence that the local environment of each residue (all inter-atomic distances within 15 Å) is correctly placed. It is a per-residue number between 0 and 100, with higher meaning more reliable.

Q: How mobile is each atom in the crystal?
A: B-factor (Debye–Waller factor) reflects atomic displacement in the crystal lattice. It is an experimental observable (units Å²), not a prediction; low values mean the atom is pinned down, high values mean it moves or is heterogeneous across the crystal.

Q: Which residues are buried vs exposed?
A: SASA measures how much of the protein is reachable by solvent. It is computed by rolling a water-sized probe over the atomic surface and summing the exposed area (Å²). Per-residue SASA distinguishes core (buried, low SASA) from surface (exposed, high SASA) residues; total SASA is a whole-molecule size measure.

Q: What do the diagnostic plots show?
A: Plot images: a contact map (which residues are close in 3D, as an N×N binary image), a Ramachandran scatter (backbone torsion angles, revealing secondary-structure composition at a glance), and — for AlphaFold structures — a PAE heatmap (pairwise prediction confidence).

Q: What known structures does this most resemble?
A: The Foldseek neighbor list gives the closest experimentally determined structures in the PDB, ranked by structural alignment. TM-score near 1 means near-identical fold; near 0.3 means only rough topology match. This is how one finds what a novel AlphaFold prediction most resembles in the solved-structure universe.

Q: Are the domains correctly placed relative to each other?
A: Predicted aligned error is AlphaFold's pairwise confidence. Unlike pLDDT (per-residue), PAE is per-residue-pair and captures whether two parts of the structure are correctly placed relative to each other. Units are ångströms of expected positional error.

Q: What do the rendered images show?
A: Structure images are PyMOL renders from six orthogonal camera directions. Cartoon representation draws helices as coils and strands as arrows; sticks shows the backbone as bonds; surface shows the solvent-excluded envelope. Rainbow coloring maps sequence position to hue (blue→red, N→C); chain coloring assigns a distinct color per polypeptide.

Q: What are the backbone torsion angles?
A: φ (phi) and ψ (psi) are the two rotatable backbone dihedrals per residue: φ is the C(i-1)–N–Cα–C torsion, ψ is the N–Cα–C–N(i+1) torsion, both in degrees on (−180°, 180°]. α-helical residues cluster near (−60°, −45°); β-strand residues near (−120°, +130°). A Ramachandran plot is simply a scatter of (φ, ψ) for every residue.